Protein AF-A0A1F8EGQ1-F1 (afdb_monomer_lite)

Organism: NCBI:txid1802663

Sequence (96 aa):
MNAKVKRVFIIFVITPILLAMLNWLFSGRYFLSWAYYRTNEISMIALAISFFGSLLVVYFNYRLEKRRIWYVISIISALVSAIYFYIVRSLSNFGF

pLDDT: mean 88.78, std 11.49, range [45.88, 97.94]

Secondary structure (DSSP, 8-state):
--HHHHHHHIIIIIHHHHHHHHHHHH--TTT-HHHHTTHHHHHHHHHHHHHHHHHHHHHHHHHHT--HHHHHHHHHHHHHHHHHHHHHHHHHTT--

Foldseek 3Di:
DDVVLVVLCVPQAVVLQCCLVCVVVQLDCVRNVPCVVCSLVSSLVSLVSNLVSLVVSVVCCVVPPVDPVSVVVSVVSNVVSVVVNVVSVVVVVVPD

Structure (mmCIF, N/CA/C/O backbone):
data_AF-A0A1F8EGQ1-F1
#
_entry.id   AF-A0A1F8EGQ1-F1
#
loop_
_atom_site.group_PDB
_atom_site.id
_atom_site.type_symbol
_atom_site.label_atom_id
_atom_site.label_alt_id
_atom_site.label_comp_id
_atom_site.label_asym_id
_atom_site.label_entity_id
_atom_site.label_seq_id
_atom_site.pdbx_PDB_ins_code
_atom_site.Cartn_x
_atom_site.Cartn_y
_atom_site.Cartn_z
_atom_site.occupancy
_atom_site.B_iso_or_equiv
_atom_site.auth_seq_id
_atom_site.auth_comp_id
_atom_site.auth_asym_id
_atom_site.auth_atom_id
_atom_site.pdbx_PDB_model_num
ATOM 1 N N . MET A 1 1 ? -10.251 13.834 13.832 1.00 64.06 1 MET A N 1
ATOM 2 C CA . MET A 1 1 ? -9.621 12.838 12.938 1.00 64.06 1 MET A CA 1
ATOM 3 C C . MET A 1 1 ? -8.122 12.881 13.183 1.00 64.06 1 MET A C 1
ATOM 5 O O . MET A 1 1 ? -7.533 13.943 13.022 1.00 64.06 1 MET A O 1
ATOM 9 N N . ASN A 1 2 ? -7.532 11.783 13.635 1.00 86.81 2 ASN A N 1
ATOM 10 C CA . ASN A 1 2 ? -6.186 11.677 14.168 1.00 86.81 2 ASN A CA 1
ATOM 11 C C . ASN A 1 2 ? -5.167 11.886 13.048 1.00 86.81 2 ASN A C 1
ATOM 13 O O . ASN A 1 2 ? -5.168 11.177 12.039 1.00 86.81 2 ASN A O 1
ATOM 17 N N . ALA A 1 3 ? -4.293 12.874 13.229 1.00 90.25 3 ALA A N 1
ATOM 18 C CA . ALA A 1 3 ? -3.288 13.239 12.240 1.00 90.25 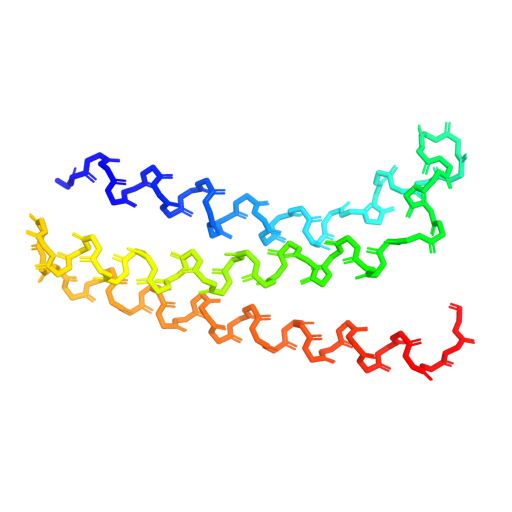3 ALA A CA 1
ATOM 19 C C . ALA A 1 3 ? -2.330 12.081 11.921 1.00 90.25 3 ALA A C 1
ATOM 21 O O . ALA A 1 3 ? -1.842 11.993 10.796 1.00 90.25 3 ALA A O 1
ATOM 22 N N . LYS A 1 4 ? -2.095 11.165 12.870 1.00 92.44 4 LYS A N 1
ATOM 23 C CA . LYS A 1 4 ? -1.187 10.030 12.684 1.00 92.44 4 LYS A CA 1
ATOM 24 C C . LYS A 1 4 ? -1.717 9.030 11.655 1.00 92.44 4 LYS A C 1
ATOM 26 O O . LYS A 1 4 ? -0.979 8.680 10.743 1.00 92.44 4 LYS A O 1
ATOM 31 N N . VAL A 1 5 ? -2.993 8.640 11.750 1.00 92.44 5 VAL A N 1
ATOM 32 C CA . VAL A 1 5 ? -3.634 7.717 10.788 1.00 92.44 5 VAL A CA 1
ATOM 33 C C . VAL A 1 5 ? -3.600 8.311 9.379 1.00 92.44 5 VAL A C 1
ATOM 35 O O . VAL A 1 5 ? -3.194 7.639 8.435 1.00 92.44 5 VAL A O 1
ATOM 38 N N . LYS A 1 6 ? -3.923 9.607 9.250 1.00 93.75 6 LYS A N 1
ATOM 39 C CA . LYS A 1 6 ? -3.858 10.316 7.963 1.00 93.75 6 LYS A CA 1
ATOM 40 C C . LYS A 1 6 ? -2.448 10.345 7.380 1.00 93.75 6 LYS A C 1
ATOM 42 O O . LYS A 1 6 ? -2.277 10.042 6.208 1.00 93.75 6 LYS A O 1
ATOM 47 N N . ARG A 1 7 ? -1.442 10.722 8.181 1.00 94.88 7 ARG A N 1
ATOM 48 C CA . ARG A 1 7 ? -0.046 10.804 7.719 1.00 94.88 7 ARG A CA 1
ATOM 49 C C . ARG A 1 7 ? 0.453 9.451 7.241 1.00 94.88 7 ARG A C 1
ATOM 51 O O . ARG A 1 7 ? 1.045 9.381 6.173 1.00 94.88 7 ARG A O 1
ATOM 58 N N . VAL A 1 8 ? 0.164 8.394 7.998 1.00 94.94 8 VAL A N 1
ATOM 59 C CA . VAL A 1 8 ? 0.485 7.025 7.595 1.00 94.94 8 VAL A CA 1
ATOM 60 C C . VAL A 1 8 ? -0.163 6.694 6.254 1.00 94.94 8 VAL A C 1
ATOM 62 O O . VAL A 1 8 ? 0.527 6.237 5.352 1.00 94.94 8 VAL A O 1
ATOM 65 N N . PHE A 1 9 ? -1.465 6.948 6.109 1.00 96.19 9 PHE A N 1
ATOM 66 C CA . PHE A 1 9 ? -2.183 6.663 4.870 1.00 96.19 9 PHE A CA 1
ATOM 67 C C . PHE A 1 9 ? -1.588 7.421 3.675 1.00 96.19 9 PHE A C 1
ATOM 69 O O . PHE A 1 9 ? -1.313 6.829 2.637 1.00 96.19 9 PHE A O 1
ATOM 76 N N . ILE A 1 10 ? -1.315 8.717 3.824 1.00 96.75 10 ILE A N 1
ATOM 77 C CA . ILE A 1 10 ? -0.743 9.517 2.737 1.00 96.75 10 ILE A CA 1
ATOM 78 C C . ILE A 1 10 ? 0.646 8.988 2.355 1.00 96.75 10 ILE A C 1
ATOM 80 O O . ILE A 1 10 ? 0.880 8.689 1.191 1.00 96.75 10 ILE A O 1
ATOM 84 N N . ILE A 1 11 ? 1.543 8.820 3.330 1.00 97.19 11 ILE A N 1
ATOM 85 C CA . ILE A 1 11 ? 2.954 8.491 3.080 1.00 97.19 11 ILE A CA 1
ATOM 86 C C . ILE A 1 11 ? 3.134 7.051 2.599 1.00 97.19 11 ILE A C 1
ATOM 88 O O . ILE A 1 11 ? 3.926 6.810 1.695 1.00 97.19 11 ILE A O 1
ATOM 92 N N . PHE A 1 12 ? 2.430 6.097 3.208 1.00 96.69 12 PHE A N 1
ATOM 93 C CA . PHE A 1 12 ? 2.661 4.674 2.965 1.00 96.69 12 PHE A CA 1
ATOM 94 C C . PHE A 1 12 ? 1.635 4.029 2.047 1.00 96.69 12 PHE A C 1
ATOM 96 O O . PHE A 1 12 ? 1.880 2.907 1.636 1.00 96.69 12 PHE A O 1
ATOM 103 N N . VAL A 1 13 ? 0.517 4.684 1.719 1.00 96.94 13 VAL A N 1
ATOM 104 C CA . VAL A 1 13 ? -0.504 4.118 0.818 1.00 96.94 13 VAL A CA 1
ATOM 105 C C . VAL A 1 13 ? -0.634 4.946 -0.450 1.00 96.94 13 VAL A C 1
ATOM 107 O O . VAL A 1 13 ? -0.416 4.417 -1.538 1.00 96.94 13 VAL A O 1
ATOM 110 N N . ILE A 1 14 ? -0.931 6.242 -0.326 1.00 96.69 14 ILE A N 1
ATOM 111 C CA . ILE A 1 14 ? -1.169 7.109 -1.489 1.00 96.69 14 ILE A CA 1
ATOM 112 C C . ILE A 1 14 ? 0.121 7.387 -2.260 1.00 96.69 14 ILE A C 1
ATOM 114 O O . ILE A 1 14 ? 0.163 7.143 -3.464 1.00 96.69 14 ILE A O 1
ATOM 118 N N . THR A 1 15 ? 1.177 7.858 -1.591 1.00 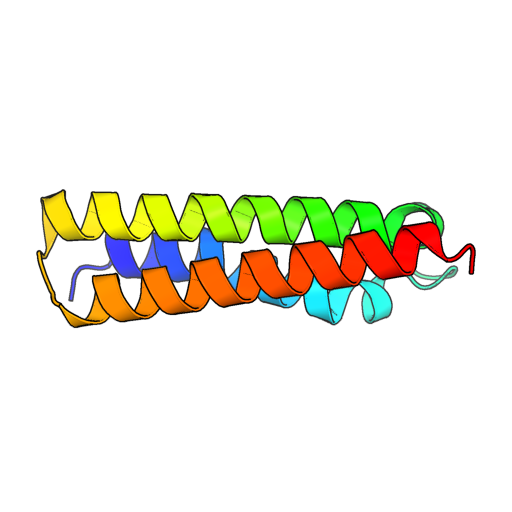96.69 15 THR A N 1
ATOM 119 C CA . THR A 1 15 ? 2.443 8.190 -2.263 1.00 96.69 15 THR A CA 1
ATOM 120 C C . THR A 1 15 ? 3.023 7.002 -3.042 1.00 96.69 15 THR A C 1
ATOM 122 O O . THR A 1 15 ? 3.390 7.201 -4.198 1.00 96.69 15 THR A O 1
ATOM 125 N N . PRO A 1 16 ? 3.063 5.764 -2.508 1.00 95.81 16 PRO A N 1
ATOM 126 C CA . PRO A 1 16 ? 3.584 4.625 -3.258 1.00 95.81 16 PRO A CA 1
ATOM 127 C C . PRO A 1 16 ? 2.672 4.184 -4.411 1.00 95.81 16 PRO A C 1
ATOM 129 O O . PRO A 1 16 ? 3.189 3.794 -5.453 1.00 95.81 16 PRO A O 1
ATOM 132 N N . ILE A 1 17 ? 1.339 4.294 -4.285 1.00 94.81 17 ILE A N 1
ATOM 133 C CA . ILE A 1 17 ? 0.426 4.054 -5.422 1.00 94.81 17 ILE A CA 1
ATOM 134 C C . ILE A 1 17 ? 0.724 5.050 -6.543 1.00 94.81 17 ILE A C 1
ATOM 136 O O . ILE A 1 17 ? 0.921 4.648 -7.687 1.00 94.81 17 ILE A O 1
ATOM 140 N N . LEU A 1 18 ? 0.808 6.342 -6.215 1.00 94.25 18 LEU A N 1
ATOM 141 C CA . LEU A 1 18 ? 1.120 7.380 -7.197 1.00 94.25 18 LEU A CA 1
ATOM 142 C C . LEU A 1 18 ? 2.492 7.156 -7.829 1.00 94.25 18 LEU A C 1
ATOM 144 O O . LEU A 1 18 ? 2.617 7.255 -9.045 1.00 94.25 18 LEU A O 1
ATOM 148 N N . LEU A 1 19 ? 3.500 6.800 -7.030 1.00 92.00 19 LEU A N 1
ATOM 149 C CA . LEU A 1 19 ? 4.820 6.462 -7.547 1.00 92.00 19 LEU A CA 1
ATOM 150 C C . LEU A 1 19 ? 4.727 5.301 -8.539 1.00 92.00 19 LEU A C 1
ATOM 152 O O . LEU A 1 19 ? 5.219 5.436 -9.649 1.00 92.00 19 LEU A O 1
ATOM 156 N N . ALA A 1 20 ? 4.044 4.206 -8.197 1.00 91.56 20 ALA A N 1
ATOM 157 C CA . ALA A 1 20 ? 3.903 3.054 -9.085 1.00 91.56 20 ALA A CA 1
ATOM 158 C C . ALA A 1 20 ? 3.223 3.400 -10.421 1.00 91.56 20 ALA A C 1
ATOM 160 O O . ALA A 1 20 ? 3.627 2.876 -11.460 1.00 91.56 20 ALA A O 1
ATOM 161 N N . MET A 1 21 ? 2.216 4.281 -10.393 1.00 88.94 21 MET A N 1
ATOM 162 C CA . MET A 1 21 ? 1.454 4.698 -11.577 1.00 88.94 21 MET A CA 1
ATOM 163 C C . MET A 1 21 ? 2.186 5.727 -12.437 1.00 88.94 21 MET A C 1
ATOM 165 O O . MET A 1 21 ? 2.005 5.745 -13.651 1.00 88.94 21 MET A O 1
ATOM 169 N N . LEU A 1 22 ? 2.987 6.597 -11.823 1.00 90.00 22 LEU A N 1
ATOM 170 C CA . LEU A 1 22 ? 3.670 7.695 -12.508 1.00 90.00 22 LEU A CA 1
ATOM 171 C C . LEU A 1 22 ? 5.135 7.374 -12.815 1.00 90.00 22 LEU A C 1
ATOM 173 O O . LEU A 1 22 ? 5.776 8.134 -13.533 1.00 90.00 22 LEU A O 1
ATOM 177 N N . ASN A 1 23 ? 5.679 6.261 -12.312 1.00 87.06 23 ASN A N 1
ATOM 178 C CA . ASN A 1 23 ? 7.095 5.924 -12.461 1.00 87.06 23 ASN A CA 1
ATOM 179 C C . ASN A 1 23 ? 7.558 5.915 -13.927 1.00 87.06 23 ASN A C 1
ATOM 181 O O . ASN A 1 23 ? 8.667 6.353 -14.225 1.00 87.06 23 ASN A O 1
ATOM 185 N N . TRP A 1 24 ? 6.705 5.481 -14.856 1.00 81.38 24 TRP A N 1
ATOM 186 C CA . TRP A 1 24 ? 7.022 5.466 -16.287 1.00 81.38 24 TRP A CA 1
ATOM 187 C C . TRP A 1 24 ? 7.278 6.869 -16.867 1.00 81.38 24 TRP A C 1
ATOM 189 O O . TRP A 1 24 ? 8.089 6.999 -17.779 1.00 81.38 24 TRP A O 1
ATOM 199 N N . LEU A 1 25 ? 6.658 7.921 -16.311 1.00 82.06 25 LEU A N 1
ATOM 200 C CA . LEU A 1 25 ? 6.883 9.314 -16.726 1.00 82.06 25 LEU A CA 1
ATOM 201 C C . LEU A 1 25 ? 8.289 9.797 -16.356 1.00 82.06 25 LEU A C 1
ATOM 203 O O . LEU A 1 25 ? 8.883 10.597 -17.073 1.00 82.06 25 LEU A O 1
ATOM 207 N N . PHE A 1 26 ? 8.821 9.310 -15.234 1.00 75.44 26 PHE A N 1
ATOM 208 C CA . PHE A 1 26 ? 10.136 9.701 -14.719 1.00 75.44 26 PHE A CA 1
ATOM 209 C C . PHE A 1 26 ? 11.256 8.771 -15.1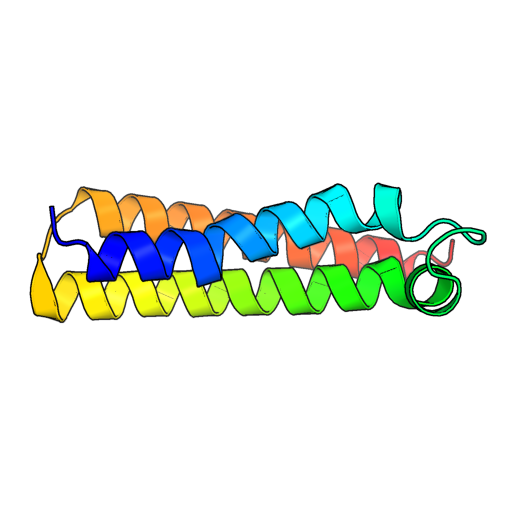92 1.00 75.44 26 PHE A C 1
ATOM 211 O O . PHE A 1 26 ? 12.415 9.173 -15.252 1.00 75.44 26 PHE A O 1
ATOM 218 N N . SER A 1 27 ? 10.911 7.543 -15.577 1.00 74.38 27 SER A N 1
ATOM 219 C CA . SER A 1 27 ? 11.848 6.503 -16.008 1.00 74.38 27 SER A CA 1
ATOM 220 C C . SER A 1 27 ? 12.295 6.648 -17.466 1.00 74.38 27 SER A C 1
ATOM 222 O O . SER A 1 27 ? 12.710 5.675 -18.082 1.00 74.38 27 SER A O 1
ATOM 224 N N . GLY A 1 28 ? 12.233 7.844 -18.057 1.00 66.69 28 GLY A N 1
ATOM 225 C CA . GLY A 1 28 ? 12.763 8.077 -19.401 1.00 66.69 28 GLY A CA 1
ATOM 226 C C . GLY A 1 28 ? 14.286 7.901 -19.449 1.00 66.69 28 GLY A C 1
ATOM 227 O O . GLY A 1 28 ? 14.986 8.315 -18.521 1.00 66.69 28 GLY A O 1
ATOM 228 N N . ARG A 1 29 ? 14.815 7.360 -20.562 1.00 63.09 29 ARG A N 1
ATOM 229 C CA . ARG A 1 29 ? 16.267 7.154 -20.792 1.00 63.09 29 ARG A CA 1
ATOM 230 C C . ARG A 1 29 ? 17.133 8.378 -20.464 1.00 63.09 29 ARG A C 1
ATOM 232 O O . ARG A 1 29 ? 18.284 8.205 -20.080 1.00 63.09 29 ARG A O 1
ATOM 239 N N . TYR A 1 30 ? 16.583 9.582 -20.619 1.00 61.66 30 TYR A N 1
ATOM 240 C CA . TYR A 1 30 ? 17.287 10.854 -20.446 1.00 61.66 30 TYR A CA 1
ATOM 241 C C . TYR A 1 30 ? 17.216 11.444 -19.030 1.00 61.66 30 TYR A C 1
ATOM 243 O O . TYR A 1 30 ? 18.068 12.257 -18.690 1.00 61.66 30 TYR A O 1
ATOM 251 N N . PHE A 1 31 ? 16.240 11.049 -18.203 1.00 68.06 31 PHE A N 1
ATOM 252 C CA . PHE A 1 31 ? 16.073 11.592 -16.846 1.00 68.06 31 PHE A CA 1
ATOM 253 C C . PHE A 1 31 ? 16.644 10.650 -15.782 1.00 68.06 31 PHE A C 1
ATOM 255 O O . PHE A 1 31 ? 17.411 11.083 -14.925 1.00 68.06 31 PHE A O 1
ATOM 262 N N . LEU A 1 32 ? 16.310 9.357 -15.852 1.00 70.50 32 LEU A N 1
ATOM 263 C CA . LEU A 1 32 ? 16.731 8.335 -14.887 1.00 70.50 32 LEU A CA 1
ATOM 264 C C . LEU A 1 32 ? 16.995 7.011 -15.618 1.00 70.50 32 LEU A C 1
ATOM 266 O O . LEU A 1 32 ? 16.180 6.088 -15.600 1.00 70.50 32 LEU A O 1
ATOM 270 N N . SER A 1 33 ? 18.161 6.901 -16.255 1.00 72.62 33 SER A N 1
ATOM 271 C CA . SER A 1 33 ? 18.542 5.733 -17.067 1.00 72.62 33 SER A CA 1
ATOM 272 C C . SER A 1 33 ? 18.519 4.407 -16.296 1.00 72.62 33 SER A C 1
ATOM 274 O O . SER A 1 33 ? 18.170 3.376 -16.862 1.00 72.62 33 SER A O 1
ATOM 276 N N . TRP A 1 34 ? 18.830 4.422 -14.997 1.00 78.88 34 TRP A N 1
ATOM 277 C CA . TRP A 1 34 ? 18.715 3.239 -14.138 1.00 78.88 34 TRP A CA 1
ATOM 278 C C . TRP A 1 34 ? 17.257 2.809 -13.917 1.00 78.88 34 TRP A C 1
ATOM 280 O O . TRP A 1 34 ? 16.962 1.615 -13.923 1.00 78.88 34 TRP A O 1
ATOM 290 N N . ALA A 1 35 ? 16.339 3.768 -13.759 1.00 77.81 35 ALA A N 1
ATOM 291 C CA . ALA A 1 35 ? 14.922 3.483 -13.549 1.00 77.81 35 ALA A CA 1
ATOM 292 C C . ALA A 1 35 ? 14.243 2.966 -14.827 1.00 77.81 35 ALA A C 1
ATOM 294 O O . ALA A 1 35 ? 13.325 2.154 -14.732 1.00 77.81 35 ALA A O 1
ATOM 295 N N . TYR A 1 36 ? 14.731 3.359 -16.012 1.00 77.44 36 TYR A N 1
ATOM 296 C CA . TYR A 1 36 ? 14.233 2.870 -17.305 1.00 77.44 36 TYR A CA 1
ATOM 297 C C . TYR A 1 36 ? 14.252 1.338 -17.402 1.00 77.44 36 TYR A C 1
ATOM 299 O O . TYR A 1 36 ? 13.250 0.725 -17.747 1.00 77.44 36 TYR A O 1
ATOM 307 N N . TYR A 1 37 ? 15.362 0.700 -17.020 1.00 81.06 37 TYR A N 1
ATOM 308 C CA . TYR A 1 37 ? 15.480 -0.764 -17.071 1.00 81.06 37 TYR A CA 1
ATOM 309 C C . TYR A 1 37 ? 14.758 -1.483 -15.925 1.00 81.06 37 TYR A C 1
ATOM 311 O O . TYR A 1 37 ? 14.657 -2.704 -15.941 1.00 81.06 37 TYR A O 1
ATOM 319 N N . ARG A 1 38 ? 14.288 -0.740 -14.917 1.00 85.19 38 ARG A N 1
ATOM 320 C CA . ARG A 1 38 ? 13.748 -1.275 -13.658 1.00 85.19 38 ARG A CA 1
ATOM 321 C C . ARG A 1 38 ? 12.368 -0.722 -13.320 1.00 85.19 38 ARG A C 1
ATOM 323 O O . ARG A 1 38 ? 11.929 -0.777 -12.172 1.00 85.19 38 ARG A O 1
ATOM 330 N N . THR A 1 39 ? 11.669 -0.161 -14.306 1.00 87.50 39 THR A N 1
ATOM 331 C CA . THR A 1 39 ? 10.425 0.586 -14.072 1.00 87.50 39 THR A CA 1
ATOM 332 C C . THR A 1 39 ? 9.374 -0.301 -13.404 1.00 87.50 39 THR A C 1
ATOM 334 O O . THR A 1 39 ? 8.775 0.095 -12.403 1.00 87.50 39 THR A O 1
ATOM 337 N N . ASN A 1 40 ? 9.220 -1.534 -13.893 1.00 88.12 40 ASN A N 1
ATOM 338 C CA . ASN A 1 40 ? 8.265 -2.497 -13.347 1.00 88.12 40 ASN A CA 1
ATOM 339 C C . ASN A 1 40 ? 8.632 -2.943 -11.926 1.00 88.12 40 ASN A C 1
ATOM 341 O O . ASN A 1 40 ? 7.757 -3.068 -11.075 1.00 88.12 40 ASN A O 1
ATOM 345 N N . GLU A 1 41 ? 9.918 -3.142 -11.642 1.00 89.81 41 GLU A N 1
ATOM 346 C CA . GLU A 1 41 ? 10.415 -3.550 -10.321 1.00 89.81 41 GLU A CA 1
ATOM 347 C C . GLU A 1 41 ? 10.163 -2.461 -9.276 1.00 89.81 41 GLU A C 1
ATOM 349 O O . GLU A 1 41 ? 9.658 -2.746 -8.189 1.00 89.81 41 GLU A O 1
ATOM 354 N N . ILE A 1 42 ? 10.438 -1.202 -9.631 1.00 90.62 42 ILE A N 1
ATOM 355 C CA . ILE A 1 42 ? 10.143 -0.037 -8.791 1.00 90.62 42 ILE A CA 1
ATOM 356 C C . ILE A 1 42 ? 8.635 0.045 -8.519 1.00 90.62 42 ILE A C 1
ATOM 358 O O . ILE A 1 42 ? 8.230 0.192 -7.362 1.00 90.62 42 ILE A O 1
ATOM 362 N N . SER A 1 43 ? 7.796 -0.107 -9.550 1.00 92.44 43 SER A N 1
ATOM 363 C CA . SER A 1 43 ? 6.338 -0.099 -9.387 1.00 92.44 43 SER A CA 1
ATOM 364 C C . SER A 1 43 ? 5.849 -1.255 -8.506 1.00 92.44 43 SER A C 1
ATOM 366 O O . SER A 1 43 ? 5.017 -1.033 -7.627 1.00 92.44 43 SER A O 1
ATOM 368 N N . MET A 1 44 ? 6.396 -2.465 -8.657 1.00 93.00 44 MET A N 1
ATOM 369 C CA . MET A 1 44 ? 6.065 -3.610 -7.797 1.00 93.00 44 MET A CA 1
ATOM 370 C C . MET A 1 44 ? 6.434 -3.360 -6.331 1.00 93.00 44 MET A C 1
ATOM 372 O O . MET A 1 44 ? 5.614 -3.613 -5.446 1.00 93.00 44 MET A O 1
ATOM 376 N N . ILE A 1 45 ? 7.631 -2.833 -6.057 1.00 94.38 45 ILE A N 1
ATOM 377 C CA . ILE A 1 45 ? 8.066 -2.502 -4.690 1.00 94.38 45 ILE A CA 1
ATOM 378 C C . ILE A 1 45 ? 7.149 -1.435 -4.083 1.00 94.38 45 ILE A C 1
ATOM 380 O 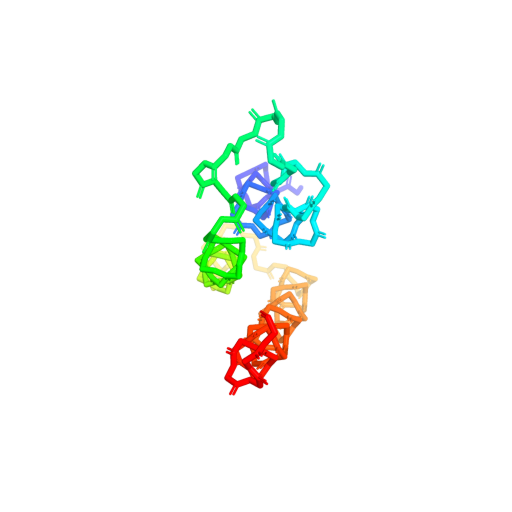O . ILE A 1 45 ? 6.698 -1.580 -2.946 1.00 94.38 45 ILE A O 1
ATOM 384 N N . ALA A 1 46 ? 6.823 -0.387 -4.839 1.00 95.38 46 ALA A N 1
ATOM 385 C CA . ALA A 1 46 ? 5.937 0.676 -4.378 1.00 95.38 46 ALA A CA 1
ATOM 386 C C . ALA A 1 46 ? 4.519 0.155 -4.065 1.00 95.38 46 ALA A C 1
ATOM 388 O O . ALA A 1 46 ? 3.942 0.498 -3.029 1.00 95.38 46 ALA A O 1
ATOM 389 N N . LEU A 1 47 ? 3.979 -0.743 -4.893 1.00 96.06 47 LEU A N 1
ATOM 390 C CA . LEU A 1 47 ? 2.686 -1.389 -4.645 1.00 96.06 47 LEU A CA 1
ATOM 391 C C . LEU A 1 47 ? 2.722 -2.312 -3.419 1.00 96.06 47 LEU A C 1
ATOM 393 O O . LEU A 1 47 ? 1.775 -2.310 -2.630 1.00 96.06 47 LEU A O 1
ATOM 397 N N . ALA A 1 48 ? 3.821 -3.040 -3.201 1.00 96.06 48 ALA A N 1
ATOM 398 C CA . ALA A 1 48 ? 4.009 -3.838 -1.990 1.00 96.06 48 ALA A CA 1
ATOM 399 C C . ALA A 1 48 ? 4.037 -2.951 -0.732 1.00 96.06 48 ALA A C 1
ATOM 401 O O . ALA A 1 48 ? 3.340 -3.244 0.242 1.00 96.06 48 ALA A O 1
ATOM 402 N N . ILE A 1 49 ? 4.765 -1.826 -0.769 1.00 97.38 49 ILE A N 1
ATOM 403 C CA . ILE A 1 49 ? 4.758 -0.833 0.317 1.00 97.38 49 ILE A CA 1
ATOM 404 C C . ILE A 1 49 ? 3.333 -0.334 0.569 1.00 97.38 49 ILE A C 1
ATOM 406 O O . ILE A 1 49 ? 2.912 -0.300 1.722 1.00 97.38 49 ILE A O 1
ATOM 410 N N . SER A 1 50 ? 2.569 -0.015 -0.480 1.00 97.69 50 SER A N 1
ATOM 411 C CA . SER A 1 50 ? 1.172 0.417 -0.345 1.00 97.69 50 SER A CA 1
ATOM 412 C C . SER A 1 50 ? 0.267 -0.629 0.305 1.00 97.69 50 SER A C 1
ATOM 414 O O . SER A 1 50 ? -0.559 -0.309 1.172 1.00 97.69 50 SER A O 1
ATOM 416 N N . PHE A 1 51 ? 0.441 -1.895 -0.066 1.00 97.50 51 PHE A N 1
ATOM 417 C CA . PHE A 1 51 ? -0.299 -3.000 0.529 1.00 97.50 51 PHE A CA 1
ATOM 418 C C . PHE A 1 51 ? -0.023 -3.112 2.037 1.00 97.50 51 PHE A C 1
ATOM 420 O O . PHE A 1 51 ? -0.955 -3.071 2.846 1.00 97.50 51 PHE A O 1
ATOM 427 N N . PHE A 1 52 ? 1.250 -3.157 2.443 1.00 97.94 52 PHE A N 1
ATOM 428 C CA . PHE A 1 52 ? 1.616 -3.192 3.865 1.00 97.94 52 PHE A CA 1
ATOM 429 C C . PHE A 1 52 ? 1.232 -1.901 4.600 1.00 97.94 52 PHE A C 1
ATOM 431 O O . PHE A 1 52 ? 0.769 -1.949 5.742 1.00 97.94 52 PHE A O 1
ATOM 438 N N . GLY A 1 53 ? 1.342 -0.749 3.939 1.00 97.00 53 GLY A N 1
ATOM 439 C CA . GLY A 1 53 ? 0.882 0.54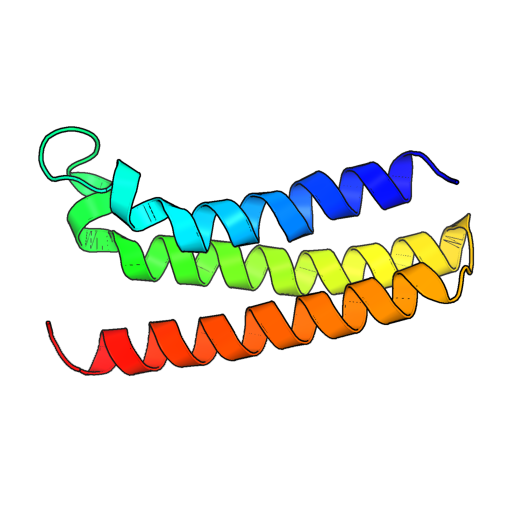0 4.444 1.00 97.00 53 GLY A CA 1
ATOM 440 C C . GLY A 1 53 ? -0.610 0.524 4.768 1.00 97.00 53 GLY A C 1
ATOM 441 O O . GLY A 1 53 ? -1.023 1.037 5.808 1.00 97.00 53 GLY A O 1
ATOM 442 N N . SER A 1 54 ? -1.419 -0.140 3.943 1.00 97.50 54 SER A N 1
ATOM 443 C CA . SER A 1 54 ? -2.861 -0.275 4.166 1.00 97.50 54 SER A CA 1
ATOM 444 C C . SER A 1 54 ? -3.170 -1.086 5.428 1.00 97.50 54 SER A C 1
ATOM 446 O O . SER A 1 54 ? -4.029 -0.676 6.216 1.00 97.50 54 SER A O 1
ATOM 448 N N . LEU A 1 55 ? -2.424 -2.168 5.685 1.00 97.06 55 LEU A N 1
ATOM 449 C CA . LEU A 1 55 ? -2.502 -2.937 6.938 1.00 97.06 55 LEU A CA 1
ATOM 450 C C . LEU A 1 55 ? -2.075 -2.096 8.150 1.00 97.06 55 LEU A C 1
ATOM 452 O O . LEU A 1 55 ? -2.695 -2.143 9.214 1.00 97.06 55 LEU A O 1
ATOM 456 N N . LEU A 1 56 ? -1.045 -1.271 7.982 1.00 96.38 56 LEU A N 1
ATOM 457 C CA . LEU A 1 56 ? -0.538 -0.385 9.026 1.00 96.38 56 LEU A CA 1
ATOM 458 C C . LEU A 1 56 ? -1.571 0.706 9.378 1.00 96.38 56 LEU A C 1
ATOM 460 O O . LEU A 1 56 ? -1.766 1.012 10.557 1.00 96.38 56 LEU A O 1
ATOM 464 N N . VAL A 1 57 ? -2.328 1.217 8.399 1.00 96.81 57 VAL A N 1
ATOM 465 C CA . VAL A 1 57 ? -3.486 2.102 8.637 1.00 96.81 57 VAL A CA 1
ATOM 466 C C . VAL A 1 57 ? -4.582 1.393 9.438 1.00 96.81 57 VAL A C 1
ATOM 468 O O . VAL A 1 57 ? -5.097 1.987 10.386 1.00 96.81 57 VAL A O 1
ATOM 471 N N . VAL A 1 58 ? -4.902 0.127 9.134 1.00 96.75 58 VAL A N 1
ATOM 472 C CA . VAL A 1 58 ? -5.864 -0.676 9.923 1.00 96.75 58 VAL A CA 1
ATOM 473 C C . VAL A 1 58 ? -5.409 -0.784 11.376 1.00 96.75 58 VAL A C 1
ATOM 475 O O . VAL A 1 58 ? -6.202 -0.527 12.287 1.00 96.75 58 VAL A O 1
ATOM 478 N N . TYR A 1 59 ? -4.131 -1.102 11.597 1.00 96.38 59 TYR A N 1
ATOM 479 C CA . TYR A 1 59 ? -3.549 -1.216 12.932 1.00 96.38 59 TYR A CA 1
ATOM 480 C C . TYR A 1 59 ? -3.638 0.102 13.717 1.00 96.38 59 TYR A C 1
ATOM 482 O O . TYR A 1 59 ? -4.137 0.128 14.847 1.00 96.38 59 TYR A O 1
ATOM 490 N N . PHE A 1 60 ? -3.211 1.221 13.121 1.00 95.75 60 PHE A N 1
ATOM 491 C CA . PHE A 1 60 ? -3.276 2.521 13.793 1.00 95.75 60 PHE A CA 1
ATOM 492 C C . PHE A 1 60 ? -4.705 3.008 14.002 1.00 95.75 60 PHE A C 1
ATOM 494 O O . PHE A 1 60 ? -4.992 3.585 15.051 1.00 95.75 60 PHE A O 1
ATOM 501 N N . ASN A 1 61 ? -5.611 2.753 13.059 1.00 96.44 61 ASN A N 1
ATOM 502 C CA . ASN A 1 61 ? -7.023 3.046 13.249 1.00 96.44 61 ASN A CA 1
ATOM 503 C C . ASN A 1 61 ? -7.570 2.249 14.437 1.00 96.44 61 ASN A C 1
ATOM 505 O O . ASN A 1 61 ? -8.137 2.852 15.339 1.00 96.44 61 ASN A O 1
ATOM 509 N N . TYR A 1 62 ? -7.317 0.939 14.516 1.00 95.75 62 TYR A N 1
ATOM 510 C CA . TYR A 1 62 ? -7.748 0.111 15.648 1.00 95.75 62 TYR A CA 1
ATOM 511 C C . TYR A 1 62 ? -7.224 0.609 17.003 1.00 95.75 62 TYR A C 1
ATOM 513 O O . TYR A 1 62 ? -7.961 0.621 17.990 1.00 95.75 62 TYR A O 1
ATOM 521 N N . ARG A 1 63 ? -5.967 1.063 17.053 1.00 95.81 63 ARG A N 1
ATOM 522 C CA . ARG A 1 63 ? -5.352 1.577 18.283 1.00 95.81 63 ARG A CA 1
ATOM 523 C C . ARG A 1 63 ? -5.837 2.973 18.684 1.00 95.81 63 ARG A C 1
ATOM 525 O O . ARG A 1 63 ? -5.896 3.241 19.878 1.00 95.81 63 ARG A O 1
ATOM 532 N N . LEU A 1 64 ? -6.135 3.858 17.729 1.00 94.19 64 LEU A N 1
ATOM 533 C CA . LEU A 1 64 ? -6.264 5.298 18.000 1.00 94.19 64 LEU A CA 1
ATOM 534 C C . LEU A 1 64 ? -7.646 5.902 17.729 1.00 94.19 64 LEU A C 1
ATOM 536 O O . LEU A 1 64 ? -8.012 6.860 18.401 1.00 94.19 64 LEU A O 1
ATOM 540 N N . GLU A 1 65 ? -8.383 5.423 16.724 1.00 90.56 65 GLU A N 1
ATOM 541 C CA . GLU A 1 65 ? -9.629 6.073 16.270 1.00 90.56 65 GLU A CA 1
ATOM 542 C C . GLU A 1 65 ? -10.835 5.135 16.176 1.00 90.56 65 GLU A C 1
ATOM 544 O O . GLU A 1 65 ? -11.959 5.572 16.408 1.00 90.56 65 GLU A O 1
ATOM 549 N N . LYS A 1 66 ? -10.616 3.870 15.802 1.00 93.56 66 LYS A N 1
ATOM 550 C CA . LYS A 1 66 ? -11.615 2.813 15.580 1.00 93.56 66 LYS A CA 1
ATOM 551 C C . LYS A 1 66 ? -12.744 3.226 14.629 1.00 93.56 66 LYS A C 1
ATOM 553 O O . LYS A 1 66 ? -13.873 2.752 14.736 1.00 93.56 66 LYS A O 1
ATOM 558 N N . ARG A 1 67 ? -12.459 4.111 13.669 1.00 94.69 67 ARG A N 1
ATOM 559 C CA . ARG A 1 67 ? -13.465 4.614 12.723 1.00 94.69 67 ARG A CA 1
ATOM 560 C C . ARG A 1 67 ? -13.659 3.632 11.575 1.00 94.69 67 ARG A C 1
ATOM 562 O O . ARG A 1 67 ? -12.692 3.226 10.934 1.00 94.69 67 ARG A O 1
ATOM 569 N N . ARG A 1 68 ? -14.920 3.325 11.254 1.00 95.12 68 ARG A N 1
ATOM 570 C CA . ARG A 1 68 ? -15.284 2.390 10.174 1.00 95.12 68 ARG A CA 1
ATOM 571 C C . ARG A 1 68 ? -14.719 2.795 8.810 1.00 95.12 68 ARG A C 1
ATOM 573 O O . ARG A 1 68 ? -14.257 1.938 8.066 1.00 95.12 68 ARG A O 1
ATOM 580 N N . ILE A 1 69 ? -14.701 4.097 8.522 1.00 95.75 69 ILE A N 1
ATOM 581 C CA . ILE A 1 69 ? -14.258 4.634 7.229 1.00 95.75 69 ILE A CA 1
ATOM 582 C C . ILE A 1 69 ? -12.815 4.244 6.886 1.00 95.75 69 ILE A C 1
ATOM 584 O O . ILE A 1 69 ? -12.538 3.873 5.753 1.00 95.75 69 ILE A O 1
ATOM 588 N N . TRP A 1 70 ? -11.910 4.239 7.868 1.00 95.31 70 TRP A N 1
ATOM 589 C CA . TRP A 1 70 ? -10.510 3.890 7.634 1.00 95.31 70 TRP A CA 1
ATOM 590 C C . TRP A 1 70 ? -10.314 2.407 7.349 1.00 95.31 70 TRP A C 1
ATOM 592 O O . TRP A 1 70 ? -9.465 2.069 6.538 1.00 95.31 70 TRP A O 1
ATOM 602 N N . TYR A 1 71 ? -11.120 1.525 7.948 1.00 96.31 71 TYR A N 1
ATOM 603 C CA . TYR A 1 71 ? -11.084 0.105 7.594 1.00 96.31 71 TYR A CA 1
ATOM 604 C C . TYR A 1 71 ? -11.503 -0.111 6.141 1.00 96.31 71 TYR A C 1
ATOM 606 O O . TYR A 1 71 ? -10.822 -0.826 5.413 1.00 96.31 71 TYR A O 1
ATOM 614 N N . VAL A 1 72 ? -12.577 0.555 5.704 1.00 97.44 72 VAL A N 1
ATOM 615 C CA . VAL A 1 72 ? -13.053 0.477 4.316 1.00 97.44 72 VAL A CA 1
ATOM 616 C C . VAL A 1 72 ? -11.991 1.008 3.350 1.00 97.44 72 VAL A C 1
ATOM 618 O O . VAL A 1 72 ? -11.628 0.312 2.406 1.00 97.44 72 VAL A O 1
ATOM 621 N N . ILE A 1 73 ? -11.437 2.195 3.618 1.00 96.00 73 ILE A N 1
ATOM 622 C CA . ILE A 1 73 ? -10.383 2.801 2.788 1.00 96.00 73 ILE A CA 1
ATOM 623 C C . ILE A 1 73 ? -9.151 1.892 2.708 1.00 96.00 73 ILE A C 1
ATOM 625 O O . ILE A 1 73 ? -8.622 1.685 1.617 1.00 96.00 73 ILE A O 1
ATOM 629 N N . SER A 1 74 ? -8.703 1.322 3.830 1.00 95.75 74 SER A N 1
ATOM 630 C CA . SER A 1 74 ? -7.564 0.401 3.850 1.00 95.75 74 SER A CA 1
ATOM 631 C C . SER A 1 74 ? -7.817 -0.874 3.054 1.00 95.75 74 SER A C 1
ATOM 633 O O . SER A 1 74 ? -6.929 -1.307 2.328 1.00 95.75 74 SER A O 1
ATOM 635 N N . ILE A 1 75 ? -9.007 -1.472 3.164 1.00 97.00 75 ILE A N 1
ATOM 636 C CA . ILE A 1 75 ? -9.356 -2.685 2.411 1.00 97.00 75 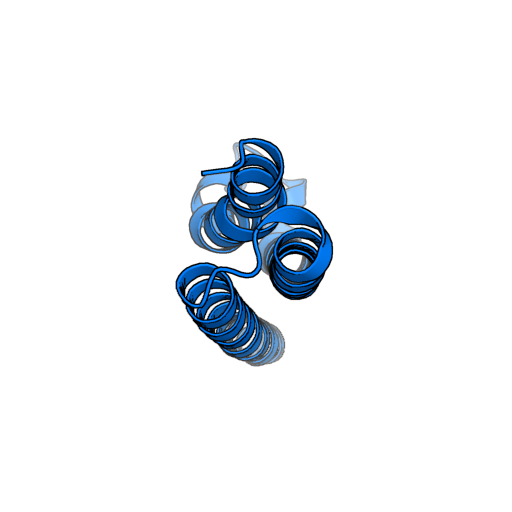ILE A CA 1
ATOM 637 C C . ILE A 1 75 ? -9.354 -2.390 0.911 1.00 97.00 75 ILE A C 1
ATOM 639 O O . ILE A 1 75 ? -8.721 -3.114 0.148 1.00 97.00 75 ILE A O 1
ATOM 643 N N . ILE A 1 76 ? -10.008 -1.302 0.494 1.00 97.62 76 ILE A N 1
ATOM 644 C CA . ILE A 1 76 ? -10.040 -0.892 -0.914 1.00 97.62 76 ILE A CA 1
ATOM 645 C C . ILE A 1 76 ? -8.619 -0.635 -1.421 1.00 97.62 76 ILE A C 1
ATOM 647 O O . ILE A 1 76 ? -8.246 -1.142 -2.473 1.00 97.62 76 ILE A O 1
ATOM 651 N N . SER A 1 77 ? -7.806 0.096 -0.657 1.00 96.69 77 SER A N 1
ATOM 652 C CA . SER A 1 77 ? -6.429 0.411 -1.053 1.00 96.69 77 SER A CA 1
ATOM 653 C C . SER A 1 77 ? -5.566 -0.846 -1.171 1.00 96.69 77 SER A C 1
ATOM 655 O O . SER A 1 77 ? -4.822 -0.985 -2.136 1.00 96.69 77 SER A O 1
ATOM 657 N N . ALA A 1 78 ? -5.705 -1.797 -0.243 1.00 97.19 78 ALA A N 1
ATOM 658 C CA . ALA A 1 78 ? -4.999 -3.072 -0.305 1.00 97.19 78 ALA A CA 1
ATOM 659 C C . ALA A 1 78 ? -5.409 -3.896 -1.537 1.00 97.19 78 ALA A C 1
ATOM 661 O O . ALA A 1 78 ? -4.541 -4.448 -2.213 1.00 97.19 78 ALA A O 1
ATOM 662 N N . LEU A 1 79 ? -6.707 -3.945 -1.860 1.00 97.38 79 LEU A N 1
ATOM 663 C CA . LEU A 1 79 ? -7.207 -4.624 -3.059 1.00 97.38 79 LEU A CA 1
ATOM 664 C C . LEU A 1 79 ? -6.681 -3.972 -4.337 1.00 97.38 79 LEU A C 1
ATOM 666 O O . LEU A 1 79 ? -6.182 -4.675 -5.210 1.00 97.38 79 LEU A O 1
ATOM 670 N N . VAL A 1 80 ? -6.740 -2.641 -4.428 1.00 95.25 80 VAL A N 1
ATOM 671 C CA . VAL A 1 80 ? -6.182 -1.883 -5.557 1.00 95.25 80 VAL A CA 1
ATOM 672 C C . VAL A 1 80 ? -4.702 -2.216 -5.723 1.00 95.25 80 VAL A C 1
ATOM 674 O O . VAL A 1 80 ? -4.292 -2.628 -6.806 1.00 95.25 80 VAL A O 1
ATOM 677 N N . SER A 1 81 ? -3.910 -2.131 -4.653 1.00 95.56 81 SER A N 1
ATOM 678 C CA . SER A 1 81 ? -2.478 -2.434 -4.708 1.00 95.56 81 SER A CA 1
ATOM 679 C C . SER A 1 81 ? -2.198 -3.881 -5.120 1.00 95.56 81 SER A C 1
ATOM 681 O O . SER A 1 81 ? -1.300 -4.109 -5.925 1.00 95.56 81 SER A O 1
ATOM 683 N N . ALA A 1 82 ? -2.984 -4.853 -4.647 1.00 95.12 82 ALA A N 1
ATOM 684 C CA . ALA A 1 82 ? -2.840 -6.257 -5.032 1.00 95.12 82 ALA A CA 1
ATOM 685 C C . ALA A 1 82 ? -3.197 -6.510 -6.508 1.00 95.12 82 ALA A C 1
ATOM 687 O O . ALA A 1 82 ? -2.458 -7.207 -7.207 1.00 95.12 82 ALA A O 1
ATOM 688 N N . ILE A 1 83 ? -4.291 -5.916 -6.997 1.00 94.81 83 ILE A N 1
ATOM 689 C CA . ILE A 1 83 ? -4.716 -6.020 -8.400 1.00 94.81 83 ILE A CA 1
ATOM 690 C C . ILE A 1 83 ? -3.651 -5.410 -9.313 1.00 94.81 83 ILE A C 1
ATOM 692 O O . ILE A 1 83 ? -3.197 -6.065 -10.249 1.00 94.81 83 ILE A O 1
ATOM 696 N N . TYR A 1 84 ? -3.195 -4.190 -9.017 1.00 92.38 84 TYR A N 1
ATOM 697 C CA . TYR A 1 84 ? -2.143 -3.547 -9.804 1.00 92.38 84 TYR A CA 1
ATOM 698 C C . TYR A 1 84 ? -0.829 -4.323 -9.746 1.00 92.38 84 TYR A C 1
ATOM 700 O O . TYR A 1 84 ? -0.164 -4.458 -10.769 1.00 92.38 84 TYR A O 1
ATOM 708 N N . PHE A 1 85 ? -0.467 -4.878 -8.588 1.00 93.38 85 PHE A N 1
ATOM 709 C CA . PHE A 1 85 ? 0.742 -5.689 -8.460 1.00 93.38 85 PHE A CA 1
ATOM 710 C C . PHE A 1 85 ? 0.674 -6.915 -9.373 1.00 93.38 85 PHE A C 1
ATOM 712 O O . PHE A 1 85 ? 1.633 -7.211 -10.085 1.00 93.38 85 PHE A O 1
ATOM 719 N N . TYR A 1 86 ? -0.473 -7.599 -9.395 1.00 92.44 86 TYR A N 1
ATOM 720 C CA . TYR A 1 86 ? -0.698 -8.729 -10.290 1.00 92.44 86 TYR A CA 1
ATOM 721 C C . TYR A 1 86 ? -0.605 -8.317 -11.764 1.00 92.44 86 TYR A C 1
ATOM 723 O O . TYR A 1 86 ? 0.094 -8.979 -12.529 1.00 92.44 86 TYR A O 1
ATOM 731 N N . ILE A 1 87 ? -1.236 -7.202 -12.149 1.00 89.69 87 ILE A N 1
ATOM 732 C CA . ILE A 1 87 ? -1.190 -6.685 -13.524 1.00 89.69 87 ILE A CA 1
ATOM 733 C C . ILE A 1 87 ? 0.254 -6.379 -13.931 1.00 89.69 87 ILE A C 1
ATOM 735 O O . ILE A 1 87 ? 0.724 -6.921 -14.929 1.00 89.69 87 ILE A O 1
ATOM 739 N N . VAL A 1 88 ? 0.988 -5.586 -13.142 1.00 87.62 88 VAL A N 1
ATOM 740 C CA . VAL A 1 88 ? 2.385 -5.218 -13.442 1.00 87.62 88 VAL A CA 1
ATOM 741 C C . VAL A 1 88 ? 3.260 -6.467 -13.548 1.00 87.62 88 VAL A C 1
ATOM 743 O O . VAL A 1 88 ? 4.031 -6.599 -14.498 1.00 87.62 88 VAL A O 1
ATOM 746 N N . ARG A 1 89 ? 3.103 -7.425 -12.628 1.00 87.19 89 ARG A N 1
ATOM 747 C CA . ARG A 1 89 ? 3.834 -8.697 -12.671 1.00 87.19 89 ARG A CA 1
ATOM 748 C C . ARG A 1 89 ? 3.500 -9.513 -13.920 1.00 87.19 89 ARG A C 1
ATOM 750 O O . ARG A 1 89 ? 4.405 -10.070 -14.531 1.00 87.19 89 ARG A O 1
ATOM 757 N N . SER A 1 90 ? 2.226 -9.585 -14.300 1.00 84.88 90 SER A N 1
ATOM 758 C CA . SER A 1 90 ? 1.801 -10.318 -15.496 1.00 84.88 90 SER A CA 1
ATOM 759 C C . SER A 1 90 ? 2.383 -9.696 -16.766 1.00 84.88 90 SER A C 1
ATOM 761 O O . SER A 1 90 ? 2.974 -10.417 -17.561 1.00 84.88 90 SER A O 1
ATOM 763 N N . LEU A 1 91 ? 2.332 -8.366 -16.899 1.00 80.06 91 LEU A N 1
ATOM 764 C CA . LEU A 1 91 ? 2.894 -7.623 -18.031 1.00 80.06 91 LEU A CA 1
ATOM 765 C C . LEU A 1 91 ? 4.419 -7.736 -18.099 1.00 80.06 91 LEU A C 1
ATOM 767 O O . LEU A 1 91 ? 4.973 -7.856 -19.186 1.00 80.06 91 LEU A O 1
ATOM 771 N N . SER A 1 92 ? 5.095 -7.777 -16.949 1.00 72.94 92 SER A N 1
ATOM 772 C CA . SER A 1 92 ? 6.552 -7.961 -16.887 1.00 72.94 92 SER A CA 1
ATOM 773 C C . SER A 1 92 ? 6.995 -9.320 -17.436 1.00 72.94 92 SER A C 1
ATOM 775 O O . SER A 1 92 ? 8.084 -9.436 -17.987 1.00 72.94 92 SER A O 1
ATOM 777 N N . ASN A 1 93 ? 6.145 -10.344 -17.325 1.00 65.31 93 ASN A N 1
ATOM 778 C CA . ASN A 1 93 ? 6.417 -11.675 -17.864 1.00 65.31 93 ASN A CA 1
ATOM 779 C C . ASN A 1 93 ? 6.131 -11.796 -19.373 1.00 65.31 93 ASN A C 1
ATOM 781 O O . ASN A 1 93 ? 6.483 -12.817 -19.959 1.00 65.31 93 ASN A O 1
ATOM 785 N N . PHE A 1 94 ? 5.511 -10.791 -20.004 1.00 60.62 94 PHE A N 1
ATOM 786 C CA . PHE A 1 94 ? 5.228 -10.797 -21.445 1.00 60.62 94 PHE A CA 1
ATOM 787 C C . PHE A 1 94 ? 6.401 -10.318 -22.319 1.00 60.62 94 PHE A C 1
ATOM 789 O O . PHE A 1 94 ? 6.285 -10.377 -23.537 1.00 60.62 94 PHE A O 1
ATOM 796 N N . GLY A 1 95 ? 7.540 -9.927 -21.733 1.00 46.56 95 GLY A N 1
ATOM 797 C CA . GLY A 1 95 ? 8.783 -9.708 -22.482 1.00 46.56 95 GLY A CA 1
ATOM 798 C C . GLY A 1 95 ? 8.725 -8.563 -23.499 1.00 46.56 95 GLY A C 1
ATOM 799 O O . GLY A 1 95 ? 9.082 -8.769 -24.657 1.00 46.56 95 GLY A O 1
ATOM 800 N N . PHE A 1 96 ? 8.291 -7.377 -23.064 1.00 45.88 96 PHE A N 1
ATOM 801 C CA . PHE A 1 96 ? 8.430 -6.123 -23.815 1.00 45.88 96 PHE A CA 1
ATOM 802 C C . PHE A 1 96 ? 9.499 -5.229 -23.189 1.00 45.88 96 PHE A C 1
ATOM 804 O O . PHE A 1 96 ? 9.504 -5.118 -21.941 1.00 45.88 96 PHE A O 1
#

Radius of gyration: 15.06 Å; chains: 1; bounding box: 34×25×42 Å